Protein AF-A0A941P4H0-F1 (afdb_monomer_lite)

Foldseek 3Di:
DDFDPVLFDQLQVLCVVVVWDFPDPDDQWTWTADLQPPDRFIKIAGRHQRWIDTPDPPDPQTDRHVLSNQCRNVVDDSVVSSVVRVRDDDPPPDDPDDDDDDDDD

Structure (mmCIF, N/CA/C/O backbone):
data_AF-A0A941P4H0-F1
#
_entry.id   AF-A0A941P4H0-F1
#
loop_
_atom_site.group_PDB
_atom_site.id
_atom_site.type_symbol
_atom_site.label_atom_id
_atom_site.label_alt_id
_atom_site.label_comp_id
_atom_site.label_asym_id
_atom_site.label_entity_id
_atom_site.label_seq_id
_atom_site.pdbx_PDB_ins_code
_atom_site.Cartn_x
_atom_site.Cartn_y
_atom_site.Cartn_z
_atom_site.occupancy
_atom_s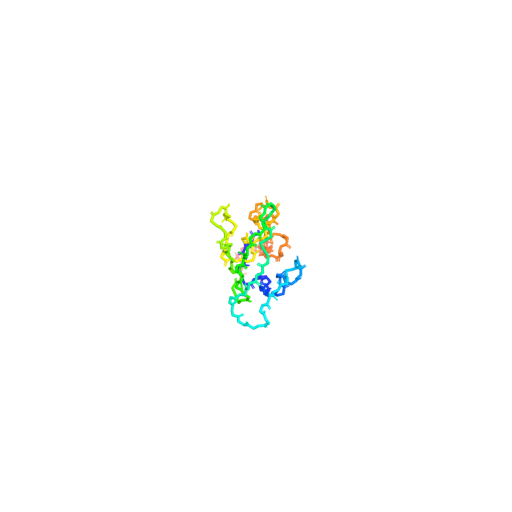ite.B_iso_or_equiv
_atom_site.auth_seq_id
_atom_site.auth_comp_id
_atom_site.auth_asym_id
_atom_site.auth_atom_id
_atom_site.pdbx_PDB_model_num
ATOM 1 N N . MET A 1 1 ? -15.175 6.544 16.437 1.00 72.69 1 MET A N 1
ATOM 2 C CA . MET A 1 1 ? -14.471 5.745 15.414 1.00 72.69 1 MET A CA 1
ATOM 3 C C . MET A 1 1 ? -13.068 5.439 15.902 1.00 72.69 1 MET A C 1
ATOM 5 O O . MET A 1 1 ? -12.290 6.369 16.088 1.00 72.69 1 MET A O 1
ATOM 9 N N . THR A 1 2 ? -12.766 4.169 16.135 1.00 83.38 2 THR A N 1
ATOM 10 C CA . THR A 1 2 ? -11.449 3.696 16.578 1.00 83.38 2 THR A CA 1
ATOM 11 C C . THR A 1 2 ? -10.804 2.928 15.431 1.00 83.38 2 THR A C 1
ATOM 13 O O . THR A 1 2 ? -11.467 2.122 14.780 1.00 83.38 2 THR A O 1
ATOM 16 N N . PHE A 1 3 ? -9.531 3.201 15.147 1.00 85.62 3 PHE A N 1
ATOM 17 C CA . PHE A 1 3 ? -8.765 2.431 14.169 1.00 85.62 3 PHE A CA 1
ATOM 18 C C . PHE A 1 3 ? -8.398 1.072 14.766 1.00 85.62 3 PHE A C 1
ATOM 20 O O . PHE A 1 3 ? -7.750 1.025 15.813 1.00 85.62 3 PHE A O 1
ATOM 27 N N . ASP A 1 4 ? -8.773 -0.009 14.086 1.00 85.50 4 ASP A N 1
ATOM 28 C CA . ASP A 1 4 ? -8.367 -1.360 14.458 1.00 85.50 4 ASP A CA 1
ATOM 29 C C . ASP A 1 4 ? -7.461 -1.969 13.385 1.00 85.50 4 ASP A C 1
ATOM 31 O O . ASP A 1 4 ? -7.833 -2.127 12.224 1.00 85.50 4 ASP A O 1
ATOM 35 N N . ARG A 1 5 ? -6.239 -2.321 13.794 1.00 84.19 5 ARG A N 1
ATOM 36 C CA . ARG A 1 5 ? -5.228 -2.920 12.913 1.00 84.19 5 ARG A CA 1
ATOM 37 C C . ARG A 1 5 ? -5.604 -4.332 12.458 1.00 84.19 5 ARG A C 1
ATOM 39 O O . ARG A 1 5 ? -5.143 -4.749 11.402 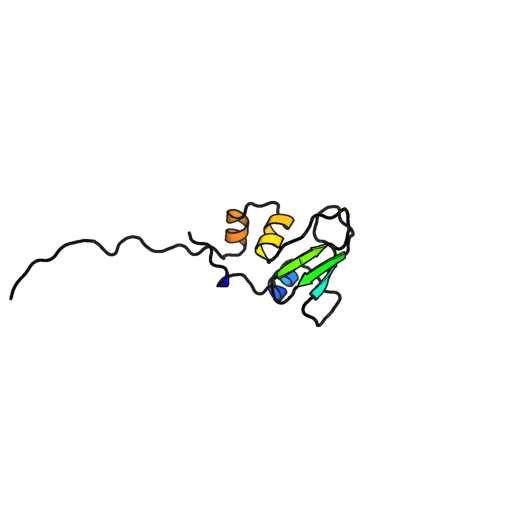1.00 84.19 5 ARG A O 1
ATOM 46 N N . ASN A 1 6 ? -6.367 -5.088 13.243 1.00 85.69 6 ASN A N 1
ATOM 47 C CA . ASN A 1 6 ? -6.705 -6.471 12.899 1.00 85.69 6 ASN A CA 1
ATOM 48 C C . ASN A 1 6 ? -7.766 -6.545 11.798 1.00 85.69 6 ASN A C 1
ATOM 50 O O . ASN A 1 6 ? -7.879 -7.572 11.139 1.00 85.69 6 ASN A O 1
ATOM 54 N N . GLN A 1 7 ? -8.501 -5.456 11.573 1.00 86.81 7 GLN A N 1
ATOM 55 C CA . GLN A 1 7 ? -9.434 -5.318 10.458 1.00 86.81 7 GLN A CA 1
ATOM 56 C C . GLN A 1 7 ? -8.750 -5.003 9.120 1.00 86.81 7 GLN A C 1
ATOM 58 O O . GLN A 1 7 ? -9.439 -4.934 8.103 1.00 86.81 7 GLN A O 1
ATOM 63 N N . LEU A 1 8 ? -7.423 -4.797 9.090 1.00 87.81 8 LEU A N 1
ATOM 64 C CA . LEU A 1 8 ? -6.709 -4.573 7.831 1.00 87.81 8 LEU A CA 1
ATOM 65 C C . LEU A 1 8 ? -6.922 -5.759 6.878 1.00 87.81 8 LEU A C 1
ATOM 67 O O . LEU A 1 8 ? -6.850 -6.913 7.311 1.00 87.81 8 LEU A O 1
ATOM 71 N N . PRO A 1 9 ? -7.164 -5.490 5.582 1.00 89.75 9 PRO A N 1
ATOM 72 C CA . PRO A 1 9 ? -7.337 -6.550 4.605 1.00 89.75 9 PRO A CA 1
ATOM 73 C C . PRO A 1 9 ? -6.062 -7.382 4.475 1.00 89.75 9 PRO A C 1
ATOM 75 O O . PRO A 1 9 ? -4.955 -6.906 4.746 1.00 89.75 9 PRO A O 1
ATOM 78 N N . ASP A 1 10 ? -6.225 -8.620 4.003 1.00 91.12 10 ASP A N 1
ATOM 79 C CA . ASP A 1 10 ? -5.086 -9.466 3.667 1.00 91.12 10 ASP A CA 1
ATOM 80 C C . ASP A 1 10 ? -4.166 -8.727 2.675 1.00 91.12 10 ASP A C 1
ATOM 82 O O . ASP A 1 10 ? -4.634 -8.277 1.622 1.00 91.12 10 ASP A O 1
ATOM 86 N N . PRO A 1 11 ? -2.869 -8.572 2.991 1.00 92.19 11 PRO A N 1
ATOM 87 C CA . PRO A 1 11 ? -1.982 -7.753 2.186 1.00 92.19 11 PRO A CA 1
ATOM 88 C C . PRO A 1 11 ? -1.810 -8.267 0.758 1.00 92.19 11 PRO A C 1
ATOM 90 O O . PRO A 1 11 ? -1.797 -7.456 -0.167 1.00 92.19 11 PRO A O 1
ATOM 93 N N . SER A 1 12 ? -1.722 -9.583 0.539 1.00 89.06 12 SER A N 1
ATOM 94 C CA . SER A 1 12 ? -1.680 -10.139 -0.822 1.00 89.06 12 SER A CA 1
ATOM 95 C C . SER A 1 12 ? -2.932 -9.785 -1.618 1.00 89.06 12 SER A C 1
ATOM 97 O O . SER A 1 12 ? -2.812 -9.203 -2.696 1.00 89.06 12 SER A O 1
ATOM 99 N N . ALA A 1 13 ? -4.112 -10.073 -1.065 1.00 90.00 13 ALA A N 1
ATOM 100 C CA . ALA A 1 13 ? -5.382 -9.807 -1.730 1.00 90.00 13 ALA A CA 1
ATOM 101 C C . ALA A 1 13 ? -5.589 -8.307 -1.997 1.00 90.00 13 ALA A C 1
ATOM 103 O O . ALA A 1 13 ? -6.093 -7.927 -3.054 1.00 90.00 13 ALA A O 1
ATOM 104 N N . PHE A 1 14 ? -5.160 -7.446 -1.070 1.00 92.25 14 PHE A N 1
ATOM 105 C CA . PHE A 1 14 ? -5.200 -5.995 -1.236 1.00 92.25 14 PHE A CA 1
ATOM 106 C C . PHE A 1 14 ? -4.366 -5.531 -2.437 1.00 92.25 14 PHE A C 1
ATOM 108 O O . PHE A 1 14 ? -4.865 -4.796 -3.292 1.00 92.25 14 PHE A O 1
ATOM 115 N N . PHE A 1 15 ? -3.110 -5.979 -2.535 1.00 91.12 15 PHE A N 1
ATOM 116 C CA . PHE A 1 15 ? -2.247 -5.608 -3.654 1.00 91.12 15 PHE A CA 1
ATOM 117 C C . PHE A 1 15 ? -2.802 -6.127 -4.992 1.00 91.12 15 PHE A C 1
ATOM 119 O O . PHE A 1 15 ? -2.866 -5.366 -5.961 1.00 91.12 15 PHE A O 1
ATOM 126 N N . GLU A 1 16 ? -3.289 -7.370 -5.039 1.00 90.19 16 GLU A N 1
ATOM 127 C CA . GLU A 1 16 ? -3.923 -7.940 -6.237 1.00 90.19 16 GLU A CA 1
ATOM 128 C C . GLU A 1 16 ? -5.176 -7.153 -6.653 1.00 90.19 16 GLU A C 1
ATOM 130 O O . GLU A 1 16 ? -5.325 -6.802 -7.824 1.00 90.19 16 GLU A O 1
ATOM 135 N N . SER A 1 17 ? -6.030 -6.769 -5.696 1.00 90.44 17 SER A N 1
ATOM 136 C CA . SER A 1 17 ? -7.204 -5.921 -5.951 1.00 90.44 17 SER A CA 1
ATOM 137 C C . SER A 1 17 ? -6.836 -4.541 -6.502 1.00 90.44 17 SER A C 1
AT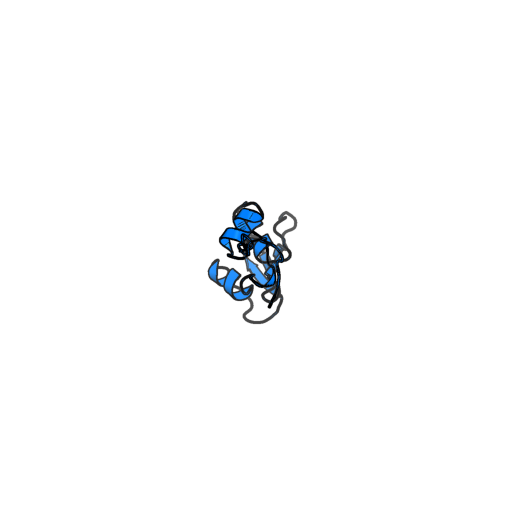OM 139 O O . SER A 1 17 ? -7.666 -3.899 -7.151 1.00 90.44 17 SER A O 1
ATOM 141 N N . ARG A 1 18 ? -5.611 -4.062 -6.259 1.00 89.56 18 ARG A N 1
ATOM 142 C CA . ARG A 1 18 ? -5.099 -2.798 -6.806 1.00 89.56 18 ARG A CA 1
ATOM 143 C C . ARG A 1 18 ? -4.467 -2.952 -8.194 1.00 89.56 18 ARG A C 1
ATOM 145 O O . ARG A 1 18 ? -3.975 -1.965 -8.744 1.00 89.56 18 ARG A O 1
ATOM 152 N N . GLY A 1 19 ? -4.497 -4.161 -8.761 1.00 89.56 19 GLY A N 1
ATOM 153 C CA . GLY A 1 19 ? -3.893 -4.495 -10.051 1.00 89.56 19 GLY A CA 1
ATOM 154 C C . GLY A 1 19 ? -2.373 -4.621 -9.983 1.00 89.56 19 GLY A C 1
ATOM 155 O O . GLY A 1 19 ? -1.693 -4.385 -10.979 1.00 89.56 19 GLY A O 1
ATOM 156 N N . ILE A 1 20 ? -1.824 -4.917 -8.803 1.00 89.50 20 ILE A N 1
ATOM 157 C CA . ILE A 1 20 ? -0.385 -5.091 -8.617 1.00 89.50 20 ILE A CA 1
ATOM 158 C C . ILE A 1 20 ? -0.057 -6.551 -8.874 1.00 89.50 20 ILE A C 1
ATOM 160 O O . ILE A 1 20 ? -0.392 -7.437 -8.091 1.00 89.50 20 ILE A O 1
ATOM 164 N N . GLU A 1 21 ? 0.634 -6.788 -9.979 1.00 88.31 21 GLU A N 1
ATOM 165 C CA . GLU A 1 21 ? 1.118 -8.114 -10.322 1.00 88.31 21 GLU A CA 1
ATOM 166 C C . GLU A 1 21 ? 2.496 -8.338 -9.698 1.00 88.31 21 GLU A C 1
ATOM 168 O O . GLU A 1 21 ? 3.451 -7.579 -9.913 1.00 88.31 21 GLU A O 1
ATOM 173 N N . PHE A 1 22 ? 2.604 -9.394 -8.897 1.00 90.38 22 PHE A N 1
ATOM 174 C CA . PHE A 1 22 ? 3.882 -9.846 -8.368 1.00 90.38 22 PHE A CA 1
ATOM 175 C C . PHE A 1 22 ? 4.628 -10.648 -9.429 1.00 90.38 22 PHE A C 1
ATOM 177 O O . PHE A 1 22 ? 4.081 -11.586 -10.010 1.00 90.38 22 PHE A O 1
ATOM 184 N N . ARG A 1 23 ? 5.905 -10.322 -9.642 1.00 88.31 23 ARG A N 1
ATOM 185 C CA . ARG A 1 23 ? 6.777 -11.104 -10.528 1.00 88.31 23 ARG A CA 1
ATOM 186 C C . ARG A 1 23 ? 7.014 -12.502 -9.961 1.00 88.31 23 ARG A C 1
ATOM 188 O O . ARG A 1 23 ? 6.960 -13.491 -10.689 1.00 88.31 23 ARG A O 1
ATOM 195 N N . GLU A 1 24 ? 7.242 -12.602 -8.655 1.00 87.62 24 GLU A N 1
ATOM 196 C CA . GLU A 1 24 ? 7.360 -13.882 -7.964 1.00 87.62 24 GLU A CA 1
ATOM 197 C C . GLU A 1 24 ? 5.993 -14.454 -7.555 1.00 87.62 24 GLU A C 1
ATOM 199 O O . GLU A 1 24 ? 5.182 -13.795 -6.906 1.00 87.62 24 GLU A O 1
ATOM 204 N N . ARG A 1 25 ? 5.769 -15.747 -7.830 1.00 76.75 25 ARG A N 1
ATOM 205 C CA . ARG A 1 25 ? 4.571 -16.477 -7.362 1.00 76.75 25 ARG A CA 1
ATOM 206 C C . ARG A 1 25 ? 4.627 -16.895 -5.889 1.00 76.75 25 ARG A C 1
ATOM 208 O O . ARG A 1 25 ? 3.607 -17.267 -5.317 1.00 76.75 25 ARG A O 1
ATOM 215 N N . ARG A 1 26 ? 5.816 -16.918 -5.282 1.00 79.94 26 ARG A N 1
ATOM 216 C CA . ARG A 1 26 ? 6.060 -17.378 -3.905 1.00 79.94 26 ARG A CA 1
ATOM 217 C C . ARG A 1 26 ? 7.109 -16.493 -3.244 1.00 79.94 26 ARG A C 1
ATOM 219 O O . ARG A 1 26 ? 7.942 -15.919 -3.928 1.00 79.94 26 ARG A O 1
ATOM 226 N N . GLY A 1 27 ? 7.080 -16.436 -1.916 1.00 86.25 27 GLY A N 1
ATOM 227 C CA . GLY A 1 27 ? 7.979 -15.597 -1.123 1.00 86.25 27 GLY A CA 1
ATOM 228 C C . GLY A 1 27 ? 7.221 -14.528 -0.344 1.00 86.25 27 GLY A C 1
ATOM 229 O O . GLY A 1 27 ? 6.129 -14.112 -0.744 1.00 86.25 27 GLY A O 1
ATOM 230 N N . ARG A 1 28 ? 7.792 -14.139 0.805 1.00 90.50 28 ARG A N 1
ATOM 231 C CA . ARG A 1 28 ? 7.254 -13.067 1.657 1.00 90.50 28 ARG A CA 1
ATOM 232 C C . ARG A 1 28 ? 7.432 -11.712 0.990 1.00 90.50 28 ARG A C 1
ATOM 234 O O . ARG A 1 28 ? 6.451 -11.011 0.804 1.00 90.50 28 ARG A O 1
ATOM 241 N N . TRP A 1 29 ? 8.660 -11.379 0.609 1.00 92.94 29 TRP A N 1
ATOM 242 C CA . TRP A 1 29 ? 8.959 -10.213 -0.214 1.00 92.94 29 TRP A CA 1
ATOM 243 C C . TRP A 1 29 ? 8.849 -10.598 -1.678 1.00 92.94 29 TRP A C 1
ATOM 245 O O . TRP A 1 29 ? 9.371 -11.640 -2.073 1.00 92.94 29 TRP A O 1
ATOM 255 N N . ARG A 1 30 ? 8.136 -9.780 -2.445 1.00 94.12 30 ARG A N 1
ATOM 256 C CA . ARG A 1 30 ? 7.902 -9.979 -3.868 1.00 94.12 30 ARG A CA 1
ATOM 257 C C . ARG A 1 30 ? 8.146 -8.690 -4.614 1.00 94.12 30 ARG A C 1
ATOM 259 O O . ARG A 1 30 ? 7.873 -7.602 -4.108 1.00 94.12 30 ARG A O 1
ATOM 266 N N . THR A 1 31 ? 8.618 -8.830 -5.834 1.00 93.44 31 THR A N 1
ATOM 267 C CA . THR A 1 31 ? 9.000 -7.712 -6.673 1.00 93.44 31 THR A CA 1
ATOM 268 C C . THR A 1 31 ? 7.845 -7.330 -7.593 1.00 93.44 31 THR A C 1
ATOM 270 O O . THR A 1 31 ? 7.220 -8.181 -8.225 1.00 93.44 31 THR A O 1
ATOM 273 N N . THR A 1 32 ? 7.551 -6.039 -7.687 1.00 92.81 32 THR A N 1
ATOM 274 C CA . THR A 1 32 ? 6.503 -5.485 -8.547 1.00 92.81 32 THR A CA 1
ATOM 275 C C . THR A 1 32 ? 6.910 -4.104 -9.076 1.00 92.81 32 THR A C 1
ATOM 277 O O . THR A 1 32 ? 7.959 -3.571 -8.708 1.00 92.81 32 THR A O 1
ATOM 280 N N . ALA A 1 33 ? 6.123 -3.530 -9.982 1.00 91.50 33 ALA A N 1
ATOM 281 C CA . ALA A 1 33 ? 6.342 -2.168 -10.458 1.00 91.50 33 ALA A CA 1
ATOM 282 C C . ALA A 1 33 ? 5.998 -1.152 -9.357 1.00 91.50 33 ALA A C 1
ATOM 284 O O . ALA A 1 33 ? 5.056 -1.346 -8.584 1.00 91.50 33 ALA A O 1
ATOM 285 N N . CYS A 1 34 ? 6.757 -0.058 -9.268 1.00 91.94 34 CYS A N 1
ATOM 286 C CA . CYS A 1 34 ? 6.422 1.022 -8.347 1.00 91.94 34 CYS A CA 1
ATOM 287 C C . CYS A 1 34 ? 5.074 1.641 -8.734 1.00 91.94 34 CYS A C 1
ATOM 289 O O . CYS A 1 34 ? 4.837 1.953 -9.899 1.00 91.94 34 CYS A O 1
ATOM 291 N N . ARG A 1 35 ? 4.186 1.842 -7.752 1.00 89.44 35 ARG A N 1
ATOM 292 C CA . ARG A 1 35 ? 2.870 2.450 -7.999 1.00 89.44 35 ARG A CA 1
ATOM 293 C C . ARG A 1 35 ? 2.881 3.976 -7.916 1.00 89.44 35 ARG A C 1
ATOM 295 O O . ARG A 1 35 ? 1.881 4.615 -8.234 1.00 89.44 35 ARG A O 1
ATOM 302 N N . ARG A 1 36 ? 4.011 4.565 -7.523 1.00 87.19 36 ARG A N 1
ATOM 303 C CA . ARG A 1 36 ? 4.148 6.013 -7.412 1.00 87.19 36 ARG A CA 1
ATOM 304 C C . ARG A 1 36 ? 4.078 6.663 -8.800 1.00 87.19 36 ARG A C 1
ATOM 306 O O . ARG A 1 36 ? 4.855 6.273 -9.676 1.00 87.19 36 ARG A O 1
ATOM 313 N N . PRO A 1 37 ? 3.224 7.680 -9.012 1.00 84.06 37 PRO A N 1
ATOM 314 C CA . PRO A 1 37 ? 3.190 8.411 -10.275 1.00 84.06 37 PRO A CA 1
ATOM 315 C C . PRO A 1 37 ? 4.574 8.968 -10.635 1.00 84.06 37 PRO A C 1
ATOM 317 O O . PRO A 1 37 ? 5.253 9.575 -9.806 1.00 84.06 37 PRO A O 1
ATOM 320 N N . GLY A 1 38 ? 5.008 8.729 -11.874 1.00 86.38 38 GLY A N 1
ATOM 321 C CA . GLY A 1 38 ? 6.313 9.174 -12.375 1.00 86.38 38 GLY A CA 1
ATOM 322 C C . GLY A 1 38 ? 7.514 8.356 -11.884 1.00 86.38 38 GLY A C 1
ATOM 323 O O . GLY A 1 38 ? 8.648 8.794 -12.055 1.00 86.38 38 GLY A O 1
ATOM 324 N N . CYS A 1 39 ? 7.306 7.190 -11.263 1.00 87.19 39 CYS A N 1
ATOM 325 C CA . CYS A 1 39 ? 8.382 6.248 -10.964 1.00 87.19 39 CYS A CA 1
ATOM 326 C C . CYS A 1 39 ? 8.277 5.007 -11.856 1.00 87.19 39 CYS A C 1
ATOM 328 O O . CYS A 1 39 ? 7.321 4.252 -11.739 1.00 87.19 39 CYS A O 1
ATOM 330 N N . ASP A 1 40 ? 9.300 4.759 -12.676 1.00 87.31 40 ASP A N 1
ATOM 331 C CA . ASP A 1 40 ? 9.463 3.505 -13.439 1.00 87.31 40 ASP A CA 1
ATOM 332 C C . ASP A 1 40 ? 10.252 2.441 -12.643 1.00 87.31 40 ASP A C 1
ATOM 334 O O . ASP A 1 40 ? 10.746 1.438 -13.151 1.00 87.31 40 ASP A O 1
ATOM 338 N N . GLY A 1 41 ? 10.431 2.698 -11.349 1.00 89.31 41 GLY A N 1
ATOM 339 C CA . GLY A 1 41 ? 11.233 1.883 -10.462 1.00 89.31 41 GLY A CA 1
ATOM 340 C C . GLY A 1 41 ? 10.616 0.526 -10.163 1.00 89.31 41 GLY A C 1
ATOM 341 O O . GLY A 1 41 ? 9.427 0.263 -10.354 1.00 89.31 41 GLY A O 1
ATOM 342 N N . THR A 1 42 ? 11.442 -0.334 -9.583 1.00 91.31 42 THR A N 1
ATOM 343 C CA . THR A 1 42 ? 10.988 -1.603 -9.024 1.00 91.31 42 THR A CA 1
ATOM 344 C C . THR A 1 42 ? 10.708 -1.441 -7.530 1.00 91.31 42 THR A C 1
ATOM 346 O O . THR A 1 42 ? 11.472 -0.803 -6.802 1.00 91.31 42 THR A O 1
ATOM 349 N N . MET A 1 43 ? 9.600 -2.008 -7.063 1.00 93.25 43 MET A N 1
ATOM 350 C CA . MET A 1 43 ? 9.168 -1.982 -5.671 1.00 93.25 43 MET A CA 1
ATOM 351 C C . MET A 1 43 ? 9.109 -3.395 -5.099 1.00 93.25 43 MET A C 1
ATOM 353 O O . MET A 1 43 ? 8.604 -4.316 -5.733 1.00 93.25 43 MET A O 1
ATOM 357 N N . LEU A 1 44 ? 9.612 -3.556 -3.880 1.00 93.56 44 LEU A N 1
ATOM 358 C CA . LEU A 1 44 ? 9.448 -4.763 -3.086 1.00 93.56 44 LEU A CA 1
ATOM 359 C C . LEU A 1 44 ? 8.222 -4.596 -2.197 1.00 93.56 44 LEU A C 1
ATOM 361 O O . LEU A 1 44 ? 8.132 -3.619 -1.459 1.00 93.56 44 LEU A O 1
ATOM 365 N N . ALA A 1 45 ? 7.306 -5.552 -2.244 1.00 94.31 45 ALA A N 1
ATOM 366 C CA . ALA A 1 45 ? 6.117 -5.597 -1.408 1.00 94.31 45 ALA A CA 1
ATOM 367 C C . ALA A 1 45 ? 6.078 -6.916 -0.631 1.00 94.31 45 ALA A C 1
ATOM 369 O O . ALA A 1 45 ? 6.366 -7.991 -1.159 1.00 94.31 45 ALA A O 1
ATOM 370 N N . ASN A 1 46 ? 5.751 -6.829 0.651 1.00 94.44 46 ASN A N 1
ATOM 371 C CA . ASN A 1 46 ? 5.661 -7.952 1.557 1.00 94.44 46 ASN A CA 1
ATOM 372 C C . ASN A 1 46 ? 4.221 -8.460 1.588 1.00 94.44 46 ASN A C 1
ATOM 374 O O . ASN A 1 46 ? 3.352 -7.854 2.210 1.00 94.44 46 ASN A O 1
ATOM 378 N N . ALA A 1 47 ? 3.985 -9.606 0.961 1.00 90.69 47 ALA A N 1
ATOM 379 C CA . ALA A 1 47 ? 2.668 -10.227 0.880 1.00 90.69 47 ALA A CA 1
ATOM 380 C C . ALA A 1 47 ? 2.145 -10.751 2.234 1.00 90.69 47 ALA A C 1
ATOM 382 O O . ALA A 1 47 ? 1.005 -11.180 2.303 1.00 90.69 47 ALA A O 1
ATOM 383 N N . CYS A 1 48 ? 2.956 -10.751 3.301 1.00 90.62 48 CYS A N 1
ATOM 384 C CA . CYS A 1 48 ? 2.548 -11.199 4.637 1.00 90.62 48 CYS A CA 1
ATOM 385 C C . CYS A 1 48 ? 2.195 -10.039 5.577 1.00 90.62 48 CYS A C 1
ATOM 387 O O . CYS A 1 48 ? 1.338 -10.202 6.437 1.00 90.62 48 CYS A O 1
ATOM 389 N N . THR A 1 49 ? 2.877 -8.895 5.466 1.00 91.31 49 THR A N 1
ATOM 390 C CA . THR A 1 49 ? 2.663 -7.747 6.370 1.00 91.31 49 THR A CA 1
ATOM 391 C C . THR A 1 49 ? 2.069 -6.524 5.682 1.00 91.31 49 THR A C 1
ATOM 393 O O . THR A 1 49 ? 1.610 -5.616 6.364 1.00 91.31 49 THR A O 1
ATOM 396 N N . GLY A 1 50 ? 2.112 -6.454 4.350 1.00 92.12 50 GLY A N 1
ATOM 397 C CA . GLY A 1 50 ? 1.743 -5.253 3.597 1.00 92.12 50 GLY A CA 1
ATOM 398 C C . GLY A 1 50 ? 2.843 -4.194 3.533 1.00 92.12 50 GLY A C 1
ATOM 399 O O . GLY A 1 50 ? 2.634 -3.144 2.936 1.00 92.12 50 GLY A O 1
ATOM 400 N N . ALA A 1 51 ? 4.015 -4.446 4.124 1.00 94.75 51 ALA A N 1
ATOM 401 C CA . ALA A 1 51 ? 5.146 -3.526 4.042 1.00 94.75 51 ALA A CA 1
ATOM 402 C C . ALA A 1 51 ? 5.662 -3.426 2.603 1.00 94.75 51 ALA A C 1
ATOM 404 O O . ALA A 1 51 ? 5.700 -4.423 1.889 1.00 94.75 51 ALA A O 1
ATOM 405 N N . PHE A 1 52 ? 6.109 -2.251 2.178 1.00 94.50 52 PHE A N 1
ATOM 406 C CA . PHE A 1 52 ? 6.635 -2.045 0.834 1.00 94.50 52 PHE A CA 1
ATOM 407 C C . PHE A 1 52 ? 7.770 -1.028 0.828 1.00 94.50 52 PHE A C 1
ATOM 409 O O . PHE A 1 52 ? 7.829 -0.117 1.652 1.00 94.50 52 PHE A O 1
ATOM 416 N N . THR A 1 53 ? 8.684 -1.172 -0.124 1.00 94.50 53 THR A N 1
ATOM 417 C CA . THR A 1 53 ? 9.752 -0.203 -0.356 1.00 94.50 53 THR A CA 1
ATOM 418 C C . THR A 1 53 ? 10.122 -0.182 -1.824 1.00 94.50 53 THR A C 1
ATOM 420 O O . THR A 1 53 ? 10.356 -1.223 -2.443 1.00 94.50 53 THR A O 1
ATOM 423 N N . CYS A 1 54 ? 10.186 1.009 -2.407 1.00 93.94 54 CYS A N 1
ATOM 424 C CA . CYS A 1 54 ? 10.811 1.166 -3.707 1.00 93.94 54 CYS A CA 1
ATOM 425 C C . CYS A 1 54 ? 12.333 1.015 -3.574 1.00 93.94 54 CYS A C 1
ATOM 427 O O . CYS A 1 54 ? 12.918 1.449 -2.585 1.00 93.94 54 CYS A O 1
ATOM 429 N N . MET A 1 55 ? 12.963 0.374 -4.560 1.00 90.06 55 MET A N 1
ATOM 430 C CA . MET A 1 55 ? 14.424 0.235 -4.631 1.00 90.06 55 MET A CA 1
ATOM 431 C C . MET A 1 55 ? 15.094 1.415 -5.347 1.00 90.06 55 MET A C 1
ATOM 433 O O . MET A 1 55 ? 16.315 1.500 -5.393 1.00 90.06 55 MET A O 1
ATOM 437 N N . THR A 1 56 ? 14.312 2.320 -5.934 1.00 91.75 56 THR A N 1
ATOM 438 C CA . THR A 1 56 ? 14.837 3.494 -6.632 1.00 91.75 56 THR A CA 1
ATOM 439 C C . THR A 1 56 ? 15.213 4.582 -5.633 1.00 91.75 56 THR A C 1
ATOM 441 O O . THR A 1 56 ? 14.378 5.019 -4.852 1.00 91.75 56 THR A O 1
ATOM 444 N N . GLU A 1 57 ? 16.447 5.077 -5.710 1.00 85.06 57 GLU A N 1
ATOM 445 C CA . GLU A 1 57 ? 17.006 6.068 -4.775 1.00 85.06 57 GLU A CA 1
ATOM 446 C C . GLU A 1 57 ? 16.263 7.413 -4.789 1.00 85.06 57 GLU A C 1
ATOM 448 O O . GLU A 1 57 ? 16.051 8.039 -3.755 1.00 85.06 57 GLU A O 1
ATOM 453 N N . SER A 1 58 ? 15.772 7.830 -5.958 1.00 87.00 58 SER A N 1
ATOM 454 C CA . SER A 1 58 ? 14.917 9.017 -6.105 1.00 87.00 58 SER A CA 1
ATOM 455 C C . SER A 1 58 ? 13.453 8.757 -5.724 1.00 87.00 58 SER A C 1
ATOM 457 O O . SER A 1 58 ? 12.596 9.626 -5.918 1.00 87.00 58 SER A O 1
ATOM 459 N N . CYS A 1 59 ? 13.133 7.549 -5.245 1.00 89.75 59 CYS A N 1
ATOM 460 C CA . CYS A 1 59 ? 11.795 7.140 -4.859 1.00 89.75 59 CYS A CA 1
ATOM 461 C C . CYS A 1 59 ? 11.619 7.058 -3.347 1.00 89.75 59 CYS A C 1
ATOM 463 O O . CYS A 1 59 ? 12.162 6.192 -2.675 1.00 89.75 59 CYS A O 1
ATOM 465 N N . THR A 1 60 ? 10.786 7.946 -2.814 1.00 87.50 60 THR A N 1
ATOM 466 C CA . THR A 1 60 ? 10.420 7.984 -1.393 1.00 87.50 60 THR A CA 1
ATOM 467 C C . THR A 1 60 ? 9.251 7.062 -1.050 1.00 87.50 60 THR A C 1
ATOM 469 O O . THR A 1 60 ? 8.839 7.027 0.103 1.00 87.50 60 THR A O 1
ATOM 472 N N . PHE A 1 61 ? 8.725 6.318 -2.028 1.00 91.62 61 PHE A N 1
ATOM 473 C CA . PHE A 1 61 ? 7.553 5.465 -1.865 1.00 91.62 61 PHE A CA 1
ATOM 474 C C . PHE A 1 61 ? 7.908 4.218 -1.045 1.00 91.62 61 PHE A C 1
ATOM 476 O O . PHE A 1 61 ? 8.551 3.284 -1.541 1.00 91.62 61 PHE A O 1
ATOM 483 N N . ARG A 1 62 ? 7.524 4.224 0.232 1.00 93.50 62 ARG A N 1
ATOM 484 C CA . ARG A 1 62 ? 7.777 3.146 1.196 1.00 93.50 62 ARG A CA 1
ATOM 485 C C . ARG A 1 62 ? 6.762 3.195 2.334 1.00 93.50 62 ARG A C 1
ATOM 487 O O . ARG A 1 62 ? 6.279 4.265 2.683 1.00 93.50 62 ARG A O 1
ATOM 494 N N . GLY A 1 63 ? 6.502 2.058 2.964 1.00 94.06 63 GLY A N 1
ATOM 495 C CA . GLY A 1 63 ? 5.562 1.973 4.075 1.00 94.06 63 GLY A CA 1
ATOM 496 C C . GLY A 1 63 ? 5.602 0.628 4.787 1.00 94.06 63 GLY A C 1
ATOM 497 O O . GLY A 1 63 ? 6.191 -0.341 4.307 1.00 94.06 63 GLY A O 1
ATOM 498 N N . GLY A 1 64 ? 4.998 0.583 5.974 1.00 93.50 64 GLY A N 1
ATOM 499 C CA . GLY A 1 64 ? 5.008 -0.602 6.836 1.00 93.50 64 GLY A CA 1
ATOM 500 C C . GLY A 1 64 ? 3.800 -1.523 6.669 1.00 93.50 64 GLY A C 1
ATOM 501 O O . GLY A 1 64 ? 3.850 -2.654 7.148 1.00 93.50 64 GLY A O 1
ATOM 502 N N . ASP A 1 65 ? 2.738 -1.054 6.014 1.00 92.94 65 ASP A N 1
ATOM 503 C CA . ASP A 1 65 ? 1.463 -1.761 5.898 1.00 92.94 65 ASP A CA 1
ATOM 504 C C . ASP A 1 65 ? 0.635 -1.287 4.681 1.00 92.94 65 ASP A C 1
ATOM 506 O O . ASP A 1 65 ? 0.997 -0.327 3.993 1.00 92.94 65 ASP A O 1
ATOM 510 N N . VAL A 1 66 ? -0.507 -1.941 4.449 1.00 93.44 66 VAL A N 1
ATOM 511 C CA . VAL A 1 66 ? -1.443 -1.632 3.352 1.00 93.44 66 VAL A CA 1
ATOM 512 C C . VAL A 1 66 ? -2.121 -0.263 3.475 1.00 93.44 66 VAL A C 1
ATOM 514 O O . VAL A 1 66 ? -2.403 0.371 2.462 1.00 93.44 66 VAL A O 1
ATOM 517 N N . LEU A 1 67 ? -2.337 0.245 4.691 1.00 92.88 67 LEU A N 1
ATOM 518 C CA . LEU A 1 67 ? -2.831 1.601 4.923 1.00 92.88 67 LEU A CA 1
ATOM 519 C C . LEU A 1 67 ? -1.813 2.637 4.464 1.00 92.88 67 LEU A C 1
ATOM 521 O O . LEU A 1 67 ? -2.168 3.565 3.742 1.00 92.88 67 LEU A O 1
ATOM 525 N N . SER A 1 68 ? -0.545 2.454 4.840 1.00 93.38 68 SER A N 1
ATOM 526 C CA . SER A 1 68 ? 0.557 3.292 4.357 1.00 93.38 68 SER A CA 1
ATOM 527 C C . SER A 1 68 ? 0.620 3.298 2.831 1.00 93.38 68 SER A C 1
ATOM 529 O O . SER A 1 68 ? 0.84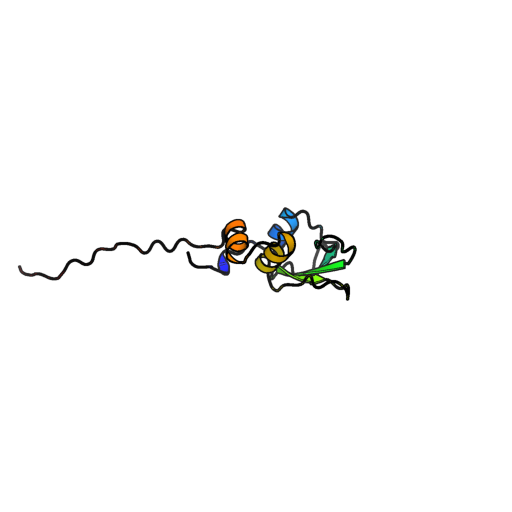8 4.339 2.224 1.00 93.38 68 SER A O 1
ATOM 531 N N . PHE A 1 69 ? 0.365 2.147 2.204 1.00 93.00 69 PHE A N 1
ATOM 532 C CA . PHE A 1 69 ? 0.332 2.039 0.751 1.00 93.00 69 PHE A CA 1
ATOM 533 C C . PHE A 1 69 ? -0.796 2.867 0.144 1.00 93.00 69 PHE A C 1
ATOM 535 O O . PHE A 1 69 ? -0.580 3.556 -0.855 1.00 93.00 69 PHE A O 1
ATOM 542 N N . GLU A 1 70 ? -1.993 2.813 0.730 1.00 92.50 70 GLU A N 1
ATOM 543 C CA . GLU A 1 70 ? -3.122 3.558 0.186 1.00 92.50 70 GLU A CA 1
ATOM 544 C C . GLU A 1 70 ? -2.973 5.067 0.408 1.00 92.50 70 GLU A C 1
ATOM 546 O O . GLU A 1 70 ? -3.223 5.840 -0.514 1.00 92.50 70 GLU A O 1
ATOM 551 N N . MET A 1 71 ? -2.461 5.499 1.566 1.00 93.19 71 MET A N 1
ATOM 552 C CA . MET A 1 71 ? -2.131 6.911 1.804 1.00 93.19 71 MET A CA 1
ATOM 553 C C . MET A 1 71 ? -1.161 7.446 0.744 1.00 93.19 71 MET A C 1
ATOM 555 O O . MET A 1 71 ? -1.429 8.472 0.127 1.00 93.19 71 MET A O 1
ATOM 559 N N . GLU A 1 72 ? -0.075 6.722 0.467 1.00 92.06 72 GLU A N 1
ATOM 560 C CA . GLU A 1 72 ? 0.928 7.147 -0.517 1.00 92.06 72 GLU A CA 1
ATOM 561 C C . GLU A 1 72 ? 0.413 7.074 -1.967 1.00 92.06 72 GLU A C 1
ATOM 563 O O . GLU A 1 72 ? 0.840 7.851 -2.821 1.00 92.06 72 GLU A O 1
ATOM 568 N N . THR A 1 73 ? -0.493 6.139 -2.273 1.00 89.69 73 THR A N 1
ATOM 569 C CA . THR A 1 73 ? -1.022 5.948 -3.635 1.00 89.69 73 THR A CA 1
ATOM 570 C C . THR A 1 73 ? -2.121 6.951 -3.976 1.00 89.69 73 THR A C 1
ATOM 572 O O . THR A 1 73 ? -2.158 7.455 -5.098 1.00 89.69 73 THR A O 1
ATOM 575 N N . THR A 1 74 ? -3.028 7.236 -3.039 1.00 89.50 74 THR A N 1
ATOM 576 C CA . THR A 1 74 ? -4.127 8.198 -3.247 1.00 89.50 74 THR A CA 1
ATOM 577 C C . THR A 1 74 ? -3.782 9.617 -2.816 1.00 89.50 74 THR A C 1
ATOM 579 O O . THR A 1 74 ? -4.449 10.550 -3.256 1.00 89.50 74 THR A O 1
ATOM 582 N N . GLY A 1 75 ? -2.761 9.797 -1.975 1.00 89.50 75 GLY A N 1
ATOM 583 C CA . GLY A 1 75 ? -2.475 11.070 -1.312 1.00 89.50 75 GLY A CA 1
ATOM 584 C C . GLY A 1 75 ? -3.501 11.425 -0.231 1.00 89.50 75 GLY A C 1
ATOM 585 O O . GLY A 1 75 ? -3.637 12.596 0.114 1.00 89.50 75 GLY A O 1
ATOM 586 N N . ALA A 1 76 ? -4.263 10.443 0.257 1.00 92.56 76 ALA A N 1
ATOM 587 C CA . ALA A 1 76 ? -5.295 10.646 1.264 1.00 92.56 76 ALA A CA 1
ATOM 588 C C . ALA A 1 76 ? -4.715 10.625 2.685 1.00 92.56 76 ALA A C 1
ATOM 590 O O . ALA A 1 76 ? -3.781 9.878 2.982 1.00 92.56 76 ALA A O 1
ATOM 591 N N . ASP A 1 77 ? -5.323 11.390 3.593 1.00 93.06 77 ASP A N 1
ATOM 592 C CA . ASP A 1 77 ? -4.986 11.348 5.015 1.00 93.06 77 ASP A CA 1
ATOM 593 C C . ASP A 1 77 ? -5.303 9.985 5.647 1.00 93.06 77 ASP A C 1
ATOM 595 O O . ASP A 1 77 ? -6.196 9.257 5.202 1.00 93.06 77 ASP A O 1
ATOM 599 N N . PHE A 1 78 ? -4.651 9.690 6.775 1.00 90.44 78 PHE A N 1
ATOM 600 C CA . PHE A 1 78 ? -4.826 8.452 7.545 1.00 90.44 78 PHE A CA 1
ATOM 601 C C . PHE A 1 78 ? -6.292 8.046 7.740 1.00 90.44 78 PHE A C 1
ATOM 603 O O . PHE A 1 78 ? -6.664 6.907 7.472 1.00 90.44 78 PHE A O 1
ATOM 610 N N . MET A 1 79 ? -7.146 8.979 8.173 1.00 91.12 79 MET A N 1
ATOM 611 C CA . MET A 1 79 ? -8.570 8.707 8.400 1.00 91.12 79 MET A CA 1
ATOM 612 C C . MET A 1 79 ? -9.322 8.379 7.105 1.00 91.12 79 MET A C 1
ATOM 614 O O . MET A 1 79 ? -10.202 7.521 7.112 1.00 91.12 79 MET A O 1
ATOM 618 N N . ALA A 1 80 ? -8.996 9.050 5.999 1.00 92.25 80 ALA A N 1
ATOM 619 C CA . ALA A 1 80 ? -9.633 8.811 4.709 1.00 92.25 80 ALA A CA 1
ATOM 620 C C . ALA A 1 80 ? -9.208 7.454 4.128 1.00 92.25 80 ALA A C 1
ATOM 622 O O . ALA A 1 80 ? -10.066 6.674 3.714 1.00 92.25 80 ALA A O 1
ATOM 623 N N . ALA A 1 81 ? -7.915 7.127 4.195 1.00 92.81 81 ALA A N 1
ATOM 624 C CA . ALA A 1 81 ? -7.401 5.818 3.804 1.00 92.81 81 ALA A CA 1
ATOM 625 C C . ALA A 1 81 ? -7.986 4.694 4.680 1.00 92.81 81 ALA A C 1
ATOM 627 O O . ALA A 1 81 ? -8.449 3.680 4.166 1.00 92.81 81 ALA A O 1
ATOM 628 N N . ALA A 1 82 ? -8.070 4.896 5.998 1.00 91.38 82 ALA A N 1
ATOM 629 C CA . ALA A 1 82 ? -8.652 3.918 6.915 1.00 91.38 82 ALA A CA 1
ATOM 630 C C . ALA A 1 82 ? -10.145 3.671 6.633 1.00 91.38 82 ALA A C 1
ATOM 632 O O . ALA A 1 82 ? -10.614 2.535 6.707 1.00 91.38 82 ALA A O 1
ATOM 633 N N . ARG A 1 83 ? -10.898 4.714 6.259 1.00 89.31 83 ARG A N 1
ATOM 634 C CA . ARG A 1 83 ? -12.287 4.565 5.793 1.00 89.31 83 ARG A CA 1
ATOM 635 C C . ARG A 1 83 ? -12.369 3.771 4.501 1.00 89.31 83 ARG A C 1
ATOM 637 O O . ARG A 1 83 ? -13.211 2.887 4.408 1.00 89.31 83 ARG A O 1
ATOM 644 N N . ALA A 1 84 ? -11.499 4.064 3.536 1.00 89.75 84 ALA A N 1
ATOM 645 C CA . ALA A 1 84 ? -11.464 3.349 2.264 1.00 89.75 84 ALA A CA 1
ATOM 646 C C . ALA A 1 84 ? -11.160 1.852 2.451 1.00 89.75 84 ALA A C 1
ATOM 648 O O . ALA A 1 84 ? -11.734 1.024 1.752 1.00 89.75 84 ALA A O 1
ATOM 649 N N . LEU A 1 85 ? -10.312 1.508 3.428 1.00 88.94 85 LEU A N 1
ATOM 650 C CA . LEU A 1 85 ? -9.998 0.122 3.785 1.00 88.94 85 LEU A CA 1
ATOM 651 C C . LEU A 1 85 ? -11.028 -0.539 4.717 1.00 88.94 85 LEU A C 1
ATOM 653 O O . LEU A 1 85 ? -10.910 -1.730 4.986 1.00 88.94 85 LEU A O 1
ATOM 657 N N . GLY A 1 86 ? -12.016 0.200 5.232 1.00 87.88 86 GLY A N 1
ATOM 658 C CA . GLY A 1 86 ? -13.033 -0.343 6.140 1.00 87.88 86 GLY A CA 1
ATOM 659 C C . GLY A 1 86 ? -12.517 -0.713 7.537 1.00 87.88 86 GLY A C 1
ATOM 660 O O . GLY A 1 86 ? -13.154 -1.491 8.240 1.00 87.88 86 GLY A O 1
ATOM 661 N N . VAL A 1 87 ? -11.380 -0.156 7.965 1.00 88.75 87 VAL A N 1
ATOM 662 C CA . VAL A 1 87 ? -10.721 -0.516 9.241 1.00 88.75 87 VAL A CA 1
ATOM 663 C C . VAL A 1 87 ? -11.117 0.368 10.423 1.00 88.75 87 VAL A C 1
ATOM 665 O O . VAL A 1 87 ? -10.620 0.203 11.539 1.00 88.75 87 VAL A O 1
ATOM 668 N N . LEU A 1 88 ? -12.007 1.333 10.193 1.00 86.44 88 LEU A N 1
ATOM 669 C CA . LEU A 1 88 ? -12.580 2.139 11.262 1.00 86.44 88 LEU A CA 1
ATOM 670 C C . LEU A 1 88 ? -13.768 1.411 11.885 1.00 86.44 88 LEU A C 1
ATOM 672 O O . LEU A 1 88 ? -14.779 1.182 11.226 1.00 86.44 88 LEU A O 1
ATOM 676 N N . ILE A 1 89 ? -13.661 1.111 13.177 1.00 83.81 89 ILE A N 1
ATOM 677 C CA . ILE A 1 89 ? -14.769 0.594 13.973 1.00 83.81 89 ILE A CA 1
ATOM 678 C C . ILE A 1 89 ? -15.554 1.790 14.510 1.00 83.81 89 ILE A C 1
ATOM 680 O O . ILE A 1 89 ? -15.002 2.670 15.183 1.00 83.81 89 ILE A O 1
ATOM 684 N N . GLU A 1 90 ? -16.848 1.847 14.211 1.00 73.38 90 GLU A N 1
ATOM 685 C CA . GLU A 1 90 ? -17.771 2.728 14.920 1.00 73.38 90 GLU A CA 1
ATOM 686 C C . GLU A 1 90 ? -17.879 2.197 16.356 1.00 73.38 90 GLU A C 1
ATOM 688 O O . GLU A 1 90 ? -18.410 1.112 16.583 1.00 73.38 90 GLU A O 1
ATOM 693 N N . ASP A 1 91 ? -17.314 2.914 17.329 1.00 61.44 91 ASP A N 1
ATOM 694 C CA . ASP A 1 91 ? -17.504 2.561 18.734 1.00 61.44 91 ASP A CA 1
ATOM 695 C C . ASP A 1 91 ? -18.973 2.834 19.062 1.00 61.44 91 ASP A C 1
ATOM 697 O O . ASP A 1 91 ? -19.379 3.973 19.290 1.00 61.44 91 ASP A O 1
ATOM 701 N N . SER A 1 92 ? -19.799 1.792 19.021 1.00 56.09 92 SER A N 1
ATOM 702 C CA . SER A 1 92 ? -21.185 1.848 19.463 1.00 56.09 92 SER A CA 1
ATOM 703 C C . SER A 1 92 ? -21.235 1.886 20.993 1.00 56.09 92 SER A C 1
ATOM 705 O O . SER A 1 92 ? -21.802 0.999 21.629 1.00 56.09 92 SER A O 1
ATOM 707 N N . ARG A 1 93 ? -20.620 2.898 21.615 1.00 56.09 93 ARG A N 1
ATOM 708 C CA . ARG A 1 93 ? -20.838 3.225 23.023 1.00 56.09 93 ARG A CA 1
ATOM 709 C C . ARG A 1 93 ? -21.554 4.558 23.113 1.00 56.09 93 ARG A C 1
ATOM 711 O O . ARG A 1 93 ? -20.977 5.614 23.348 1.00 56.09 93 ARG A O 1
ATOM 718 N N . SER A 1 94 ? -22.866 4.495 22.963 1.00 46.16 94 SER A N 1
ATOM 719 C CA . SER A 1 94 ? -23.757 5.479 23.559 1.00 46.16 94 SER A CA 1
ATOM 720 C C . SER A 1 94 ? -25.003 4.765 24.066 1.00 46.16 94 SER A C 1
ATOM 722 O O . SER A 1 94 ? -25.743 4.163 23.298 1.00 46.16 94 SER A O 1
ATOM 724 N N . SER A 1 95 ? -25.197 4.888 25.381 1.00 47.31 95 SER A N 1
ATOM 725 C CA . SER A 1 95 ? -26.413 4.610 26.147 1.00 47.31 95 SER A CA 1
ATOM 726 C C . SER A 1 95 ? -26.720 3.154 26.533 1.00 47.31 95 SER A C 1
ATOM 728 O O . SER A 1 95 ? -27.654 2.537 26.033 1.00 47.31 95 SER A O 1
ATOM 730 N N . ALA A 1 96 ? -26.014 2.643 27.545 1.00 50.44 96 ALA A N 1
ATOM 731 C CA . ALA A 1 96 ? -26.712 1.930 28.614 1.00 50.44 96 ALA A CA 1
ATOM 732 C C . ALA A 1 96 ? -26.855 2.925 29.774 1.00 50.44 96 ALA A C 1
ATOM 734 O O . ALA A 1 96 ? -25.905 3.210 30.498 1.00 50.44 96 ALA A O 1
ATOM 735 N N . THR A 1 97 ? -28.029 3.545 29.810 1.00 51.59 97 THR A N 1
ATOM 736 C CA . THR A 1 97 ? -28.594 4.443 30.816 1.00 51.59 97 THR A CA 1
ATOM 737 C C . THR A 1 97 ? -28.002 4.296 32.218 1.00 51.59 97 THR A C 1
ATOM 739 O O . THR A 1 97 ? -28.149 3.265 32.868 1.00 51.59 97 THR A O 1
ATOM 742 N N . ALA A 1 98 ? -27.432 5.390 32.724 1.00 56.25 98 ALA A N 1
ATOM 743 C CA . ALA A 1 98 ? -27.429 5.655 34.151 1.00 56.25 98 ALA A CA 1
ATOM 744 C C . ALA A 1 98 ? -28.875 5.935 34.585 1.00 56.25 98 ALA A C 1
ATOM 746 O O . ALA A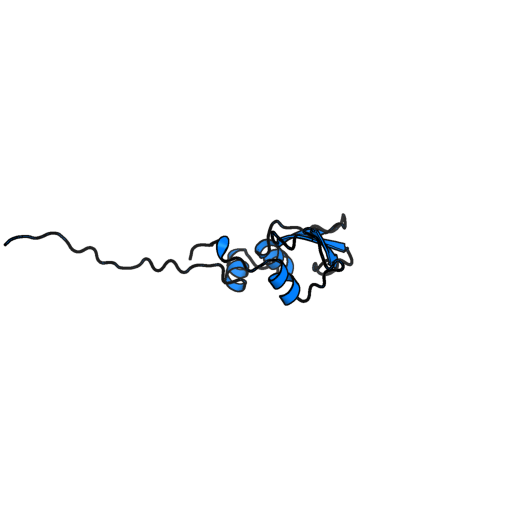 1 98 ? -29.433 6.943 34.161 1.00 56.25 98 ALA A O 1
ATOM 747 N N . MET A 1 99 ? -29.459 5.062 35.412 1.00 55.91 99 MET A N 1
ATOM 748 C CA . MET A 1 99 ? -30.457 5.419 36.428 1.00 55.91 99 MET A CA 1
ATOM 749 C C . MET A 1 99 ? -30.299 4.502 37.660 1.00 55.91 99 MET A C 1
ATOM 751 O O . MET A 1 99 ? -29.817 3.379 37.510 1.00 55.91 99 MET A O 1
ATOM 755 N N . PRO A 1 100 ? -30.618 5.011 38.867 1.00 61.53 100 PRO A N 1
ATOM 756 C CA . PRO A 1 100 ? -29.976 4.621 40.119 1.00 61.53 100 PRO A CA 1
ATOM 757 C C . PRO A 1 100 ? -30.752 3.584 40.948 1.00 61.53 100 PRO A C 1
ATOM 759 O O . PRO A 1 100 ? -31.952 3.385 40.803 1.00 61.53 100 PRO A O 1
ATOM 762 N N . GLU A 1 101 ? -30.007 2.976 41.862 1.00 64.75 101 GLU A N 1
ATOM 763 C CA . GLU A 1 101 ? -30.395 2.264 43.081 1.00 64.75 101 GLU A CA 1
ATOM 764 C C . GLU A 1 101 ? -31.598 2.846 43.872 1.00 64.75 101 GLU A C 1
ATOM 766 O O . GLU A 1 101 ? -31.498 3.934 44.426 1.00 64.75 101 GLU A O 1
ATOM 771 N N . VAL A 1 102 ? -32.694 2.069 43.981 1.00 60.28 102 VAL A N 1
ATOM 772 C CA . VAL A 1 102 ? -33.666 1.905 45.104 1.00 60.28 102 VAL A CA 1
ATOM 773 C C . VAL A 1 102 ? -34.341 0.533 44.851 1.00 60.28 102 VAL A C 1
ATOM 775 O O . VAL A 1 102 ? -34.635 0.238 43.702 1.00 60.28 102 VAL A O 1
ATOM 778 N N . GLY A 1 103 ? -34.575 -0.440 45.73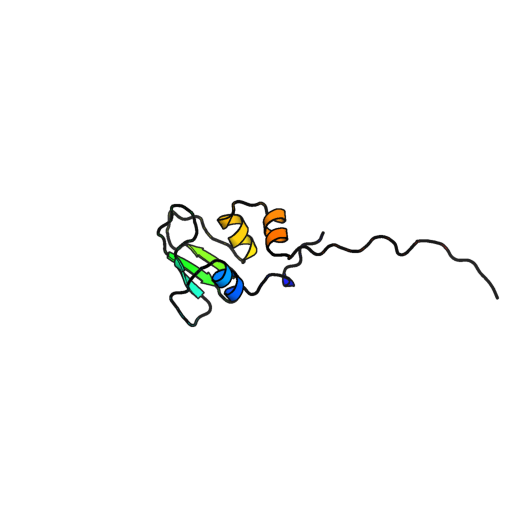3 1.00 57.81 103 GLY A N 1
ATOM 779 C CA . GLY A 1 103 ? -34.800 -0.526 47.171 1.00 57.81 103 GLY A CA 1
ATOM 780 C C . GLY A 1 103 ? -35.978 -1.509 47.376 1.00 57.81 103 GLY A C 1
ATOM 781 O O . GLY A 1 103 ? -37.007 -1.302 46.752 1.00 57.81 103 GLY A O 1
ATOM 782 N N . HIS A 1 104 ? -35.812 -2.517 48.248 1.00 54.16 104 HIS A N 1
ATOM 783 C CA . HIS A 1 104 ? -36.855 -3.309 48.947 1.00 54.16 104 HIS A CA 1
ATOM 784 C C . HIS A 1 104 ? -37.866 -4.166 48.147 1.00 54.16 104 HIS A C 1
ATOM 786 O O . HIS A 1 104 ? -38.753 -3.624 47.504 1.00 54.16 104 HIS A O 1
ATOM 792 N N . GLU A 1 105 ? -37.830 -5.494 48.333 1.00 47.53 105 GLU A N 1
ATOM 793 C CA . GLU A 1 105 ? -38.723 -6.265 49.236 1.00 47.53 105 GLU A CA 1
ATOM 794 C C . GLU A 1 105 ? -38.245 -7.719 49.412 1.00 47.53 105 GLU A C 1
ATOM 796 O O . GLU A 1 105 ? -37.655 -8.274 48.457 1.00 47.53 105 GLU A O 1
#

pLDDT: mean 84.73, std 12.84, range [46.16, 94.75]

Radius of gyration: 20.29 Å; chains: 1; bounding box: 56×29×63 Å

Secondary structure (DSSP, 8-state):
-EE-GGGSPPHHHHHHHTT---S-SS-SEEEEE--STT---EEEEETTT--EEE--TT---EESSHHHHHHHHH---HHHHHHHTT-EE----------------

Sequence (105 aa):
MTFDRNQLPDPSAFFESRGIEFRERRGRWRTTACRRPGCDGTMLANACTGAFTCMTESCTFRGGDVLSFEMETTGADFMAAARALGVLIEDSRSSATAMPEVGHE